Protein AF-A0A530YAK5-F1 (afdb_monomer_lite)

pLDDT: mean 86.73, std 7.12, range [43.91, 94.5]

Sequence (129 aa):
IAYMPIVVRVVRASVMSIREREYVEASRVMGNSEIITMARHVLPNCVAPIIVLATTMFGWIILSESALSFLGLGVPPPAPSWGNMLSTARPYIGQAPHLIILPGLCISITLLGINMLGDAVRDWLDPKM

Radius of gyration: 21.33 Å; chains: 1; bounding box: 44×28×63 Å

Foldseek 3Di:
DVCVVVLVVQLVVLLVVQCPDPVLVVCVVVPHDPVCSCVPRRVVLSVLSNLLVVLLVVLVVLVVQLCCCLVVNHDDPPDDDLSVQCNVCVVVCVPCVVSNVVSVVVSVVSNVVSNVVSVVSNVVSPPPD

Structure (mmCIF, N/CA/C/O backbone):
data_AF-A0A530YAK5-F1
#
_entry.id   AF-A0A530YAK5-F1
#
loop_
_atom_site.group_PDB
_atom_site.id
_atom_site.type_symbol
_atom_site.label_atom_id
_atom_site.label_alt_id
_atom_site.label_comp_id
_atom_site.label_asym_id
_atom_site.label_entity_id
_atom_site.label_seq_id
_atom_site.pdbx_PDB_ins_code
_atom_site.Cartn_x
_atom_site.Cartn_y
_atom_site.Cartn_z
_atom_site.occupancy
_atom_site.B_iso_or_equiv
_atom_site.auth_seq_id
_atom_site.auth_comp_id
_atom_site.auth_asym_id
_atom_site.auth_atom_id
_atom_site.pdbx_PDB_model_num
ATOM 1 N N . ILE A 1 1 ? 10.706 -5.280 6.149 1.00 68.94 1 ILE A N 1
ATOM 2 C CA . ILE A 1 1 ? 11.312 -4.794 7.419 1.00 68.94 1 ILE A CA 1
ATOM 3 C C . ILE A 1 1 ? 11.481 -3.274 7.416 1.00 68.94 1 ILE A C 1
ATOM 5 O O . ILE A 1 1 ? 10.967 -2.646 8.329 1.00 68.94 1 ILE A O 1
ATOM 9 N N . ALA A 1 2 ? 12.092 -2.671 6.384 1.00 79.06 2 ALA A N 1
ATOM 10 C CA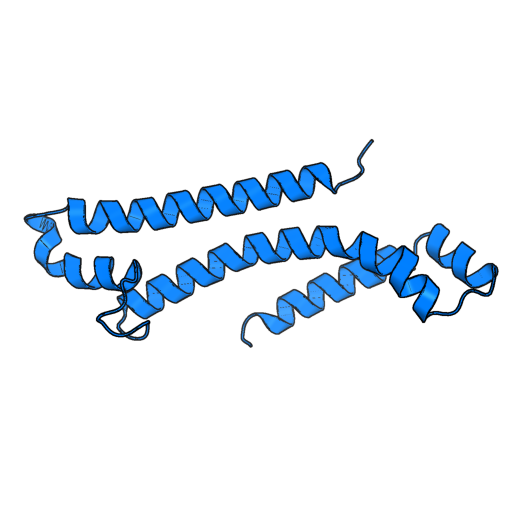 . ALA A 1 2 ? 12.316 -1.214 6.301 1.00 79.06 2 ALA A CA 1
ATOM 11 C C . ALA A 1 2 ? 11.058 -0.351 6.555 1.00 79.06 2 ALA A C 1
ATOM 13 O O . ALA A 1 2 ? 11.123 0.701 7.178 1.00 79.06 2 ALA A O 1
ATOM 14 N N . TYR A 1 3 ? 9.899 -0.847 6.130 1.00 80.31 3 TYR A N 1
ATOM 15 C CA . TYR A 1 3 ? 8.603 -0.176 6.218 1.00 80.31 3 TYR A CA 1
ATOM 16 C C . TYR A 1 3 ? 7.790 -0.486 7.490 1.00 80.31 3 TYR A C 1
ATOM 18 O O . TYR A 1 3 ? 6.738 0.103 7.718 1.00 80.31 3 TYR A O 1
ATOM 26 N N . MET A 1 4 ? 8.252 -1.396 8.347 1.00 86.44 4 MET A N 1
ATOM 27 C CA . MET A 1 4 ? 7.514 -1.790 9.553 1.00 86.44 4 MET A CA 1
ATOM 28 C C . MET A 1 4 ? 7.330 -0.642 10.570 1.00 86.44 4 MET A C 1
ATOM 30 O O . MET A 1 4 ? 6.221 -0.502 11.087 1.00 86.44 4 MET A O 1
ATOM 34 N N . PRO A 1 5 ? 8.336 0.218 10.848 1.00 88.88 5 PRO A N 1
ATOM 35 C CA . PRO A 1 5 ? 8.194 1.270 11.857 1.00 88.88 5 PRO A CA 1
ATOM 36 C C . PRO A 1 5 ? 7.103 2.291 11.525 1.00 88.88 5 PRO A C 1
ATOM 38 O O . PRO A 1 5 ? 6.361 2.712 12.413 1.00 88.88 5 PRO A O 1
ATOM 41 N N . ILE A 1 6 ? 6.979 2.673 10.248 1.00 86.31 6 ILE A N 1
ATOM 42 C CA . ILE A 1 6 ? 5.970 3.646 9.817 1.00 86.31 6 ILE A CA 1
ATOM 43 C C . ILE A 1 6 ? 4.562 3.055 9.921 1.00 86.31 6 ILE A C 1
ATOM 45 O O . ILE A 1 6 ? 3.679 3.706 10.474 1.00 86.31 6 ILE A O 1
ATOM 49 N N . VAL A 1 7 ? 4.379 1.793 9.516 1.00 87.75 7 VAL A N 1
ATOM 50 C CA . VAL A 1 7 ? 3.099 1.080 9.649 1.00 87.75 7 VAL A CA 1
ATOM 51 C C . VAL A 1 7 ? 2.678 0.983 11.108 1.00 87.75 7 VAL A C 1
ATOM 53 O O . VAL A 1 7 ? 1.572 1.390 11.455 1.00 87.75 7 VAL A O 1
ATOM 56 N N . VAL A 1 8 ? 3.568 0.517 11.986 1.00 90.81 8 VAL A N 1
ATOM 57 C CA . VAL A 1 8 ? 3.270 0.377 13.420 1.00 90.81 8 VAL A CA 1
ATOM 58 C C . VAL A 1 8 ? 2.919 1.727 14.041 1.00 90.81 8 VAL A C 1
ATOM 60 O O . VAL A 1 8 ? 1.962 1.814 14.811 1.00 90.81 8 VAL A O 1
ATOM 63 N N . ARG A 1 9 ? 3.650 2.795 13.696 1.00 90.69 9 ARG A N 1
ATOM 64 C CA . ARG A 1 9 ? 3.372 4.146 14.203 1.00 90.69 9 ARG A CA 1
ATOM 65 C C . ARG A 1 9 ? 1.981 4.629 13.795 1.00 90.69 9 ARG A C 1
ATOM 67 O O . ARG A 1 9 ? 1.264 5.147 14.649 1.00 90.69 9 ARG A O 1
ATOM 74 N N . VA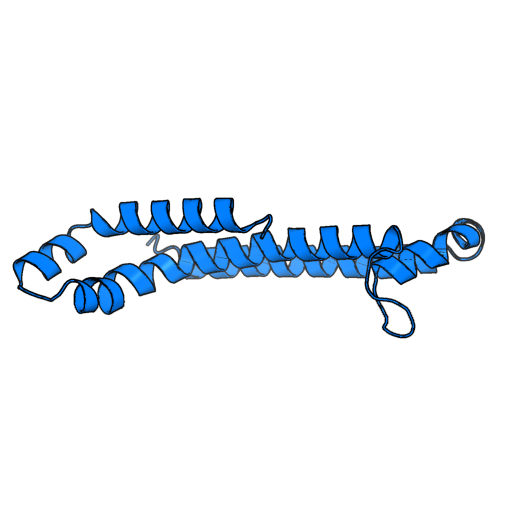L A 1 10 ? 1.609 4.458 12.527 1.00 88.38 10 VAL A N 1
ATOM 75 C CA . VAL A 1 10 ? 0.304 4.887 12.001 1.00 88.38 10 VAL A CA 1
ATOM 76 C C . VAL A 1 10 ? -0.823 4.080 12.637 1.00 88.38 10 VAL A C 1
ATOM 78 O O . VAL A 1 10 ? -1.739 4.668 13.204 1.00 88.38 10 VAL A O 1
ATOM 81 N N . VAL A 1 11 ? -0.710 2.749 12.654 1.00 90.44 11 VAL A N 1
ATOM 82 C CA . VAL A 1 11 ? -1.704 1.863 13.282 1.00 90.44 11 VAL A CA 1
ATOM 83 C C . VAL A 1 11 ? -1.897 2.216 14.755 1.00 90.44 11 VAL A C 1
ATOM 85 O O . VAL A 1 11 ? -3.027 2.34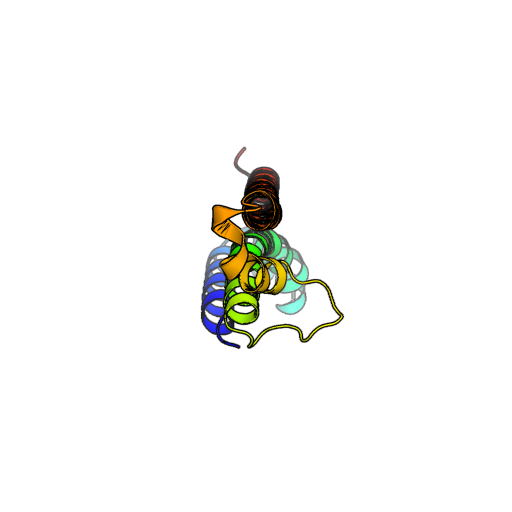7 15.221 1.00 90.44 11 VAL A O 1
ATOM 88 N N . ARG A 1 12 ? -0.803 2.429 15.495 1.00 91.94 12 ARG A N 1
ATOM 89 C CA . ARG A 1 12 ? -0.864 2.808 16.911 1.00 91.94 12 ARG A CA 1
ATOM 90 C C . ARG A 1 12 ? -1.559 4.152 17.115 1.00 91.94 12 ARG A C 1
ATOM 92 O O . ARG A 1 12 ? -2.335 4.278 18.058 1.00 91.94 12 ARG A O 1
ATOM 99 N N . ALA A 1 13 ? -1.294 5.138 16.260 1.00 90.19 13 ALA A N 1
ATOM 100 C CA . ALA A 1 13 ? -1.958 6.437 16.325 1.00 90.19 13 ALA A CA 1
ATOM 101 C C . ALA A 1 13 ? -3.470 6.315 16.063 1.00 90.19 13 ALA A C 1
ATOM 103 O O . ALA A 1 13 ? -4.260 6.864 16.831 1.00 90.19 13 ALA A O 1
ATOM 104 N N . SER A 1 14 ? -3.877 5.538 15.053 1.00 89.75 14 SER A N 1
ATOM 105 C CA . SER A 1 14 ? -5.293 5.270 14.760 1.00 89.75 14 SER A CA 1
ATOM 106 C C . SER A 1 14 ? -5.997 4.576 15.926 1.00 89.75 14 SER A C 1
ATOM 108 O O . SER A 1 14 ? -7.061 5.017 16.354 1.00 89.75 14 SER A O 1
ATOM 110 N N . VAL A 1 15 ? -5.372 3.543 16.501 1.00 90.81 15 VAL A N 1
ATOM 111 C CA . VAL A 1 15 ? -5.910 2.833 17.672 1.00 90.81 15 VAL A CA 1
ATOM 112 C C . VAL A 1 15 ? -6.058 3.775 18.865 1.00 90.81 15 VAL A C 1
ATOM 114 O O . VAL A 1 15 ? -7.093 3.746 19.524 1.00 90.81 15 VAL A O 1
ATOM 117 N N . MET A 1 16 ? -5.057 4.618 19.139 1.00 90.56 16 MET A N 1
ATOM 118 C CA . MET A 1 16 ? -5.114 5.580 20.243 1.00 90.56 16 MET A CA 1
ATOM 119 C C . MET A 1 16 ? -6.284 6.555 20.077 1.00 90.56 16 MET A C 1
ATOM 121 O O . MET A 1 16 ? -7.057 6.735 21.011 1.00 90.56 16 MET A O 1
ATOM 125 N N . SER A 1 17 ? -6.459 7.099 18.869 1.00 89.69 17 SER A N 1
ATOM 126 C CA . SER A 1 17 ? -7.546 8.031 18.552 1.00 89.69 17 SER A CA 1
ATOM 127 C C . SER A 1 17 ? -8.934 7.396 18.679 1.00 89.69 17 SER A C 1
ATOM 129 O O . SER A 1 17 ? -9.863 8.041 19.157 1.00 89.69 17 SER A O 1
ATOM 131 N N . ILE A 1 18 ? -9.099 6.135 18.271 1.00 89.38 18 ILE A N 1
ATOM 132 C CA . ILE A 1 18 ? -10.391 5.438 18.369 1.00 89.38 18 ILE A CA 1
ATOM 133 C C . ILE A 1 18 ? -10.698 5.039 19.814 1.00 89.38 18 ILE A C 1
ATOM 135 O O . ILE A 1 18 ? -11.852 5.088 20.232 1.00 89.38 18 ILE A O 1
ATOM 139 N N . ARG A 1 19 ? -9.675 4.670 20.591 1.00 87.38 19 ARG A N 1
ATOM 140 C CA . ARG A 1 19 ? -9.826 4.238 21.987 1.00 87.38 19 ARG A CA 1
ATOM 141 C C . ARG A 1 19 ? -10.434 5.316 22.891 1.00 87.38 19 ARG A C 1
ATOM 143 O O . ARG A 1 19 ? -11.052 4.958 23.885 1.00 87.38 19 ARG A O 1
ATOM 150 N N . GLU A 1 20 ? -10.249 6.588 22.551 1.00 88.44 20 GLU A N 1
ATOM 151 C CA . GLU A 1 20 ? -10.756 7.752 23.295 1.00 88.44 20 GLU A CA 1
ATOM 152 C C . GLU A 1 20 ? -12.172 8.180 22.862 1.00 88.44 20 GLU A C 1
ATOM 154 O O . GLU A 1 20 ? -12.666 9.213 23.301 1.00 88.44 20 GLU A O 1
ATOM 159 N N . ARG A 1 21 ? -12.849 7.419 21.987 1.00 90.00 21 ARG A N 1
ATOM 160 C CA . ARG A 1 21 ? -14.217 7.740 21.555 1.00 90.00 21 ARG A CA 1
ATOM 161 C C . ARG A 1 21 ? -15.273 7.233 22.538 1.00 90.00 21 ARG A C 1
ATOM 163 O O . ARG A 1 21 ? -15.180 6.118 23.049 1.00 90.00 21 ARG A O 1
ATOM 170 N N . GLU A 1 22 ? -16.351 8.004 22.677 1.00 90.00 22 GLU A N 1
ATOM 171 C CA . GLU A 1 22 ? -17.462 7.752 23.611 1.00 90.00 22 GLU A CA 1
ATOM 172 C C . GLU A 1 22 ? -18.083 6.351 23.475 1.00 90.00 22 GLU A C 1
ATOM 174 O O . GLU A 1 22 ? -18.387 5.706 24.475 1.00 90.00 22 GLU A O 1
ATOM 179 N N . TYR A 1 23 ? -18.221 5.814 22.255 1.00 87.81 23 TYR A N 1
ATOM 180 C CA . TYR A 1 23 ? -18.773 4.466 22.054 1.00 87.81 23 TYR A CA 1
ATOM 181 C C . TYR A 1 23 ? -17.850 3.347 22.571 1.00 87.81 23 TYR A C 1
ATOM 183 O O . TYR A 1 23 ? -18.324 2.273 22.950 1.00 87.81 23 TYR A O 1
ATOM 191 N N . VAL A 1 24 ? -16.533 3.576 22.600 1.00 91.44 24 VAL A N 1
ATOM 192 C CA . VAL A 1 24 ? -15.563 2.632 23.175 1.00 91.44 24 VAL A CA 1
ATOM 193 C C . VAL A 1 24 ? -15.642 2.679 24.697 1.00 91.44 24 VAL A C 1
ATOM 195 O O . VAL A 1 24 ? -15.634 1.628 25.342 1.00 91.44 24 VAL A O 1
ATOM 198 N N . GLU A 1 25 ? -15.769 3.876 25.272 1.00 89.69 25 GLU A N 1
ATOM 199 C CA . GLU A 1 25 ? -15.980 4.053 26.711 1.00 89.69 25 GLU A CA 1
ATOM 200 C C . GLU A 1 25 ? -17.302 3.432 27.168 1.00 89.69 25 GLU A C 1
ATOM 202 O O . GLU A 1 25 ? -17.308 2.646 28.114 1.00 89.69 25 GLU A O 1
ATOM 207 N N . ALA A 1 26 ? -18.399 3.667 26.444 1.00 89.56 26 ALA A N 1
ATOM 208 C CA . ALA A 1 26 ? -19.697 3.058 26.725 1.00 89.56 26 ALA A CA 1
ATOM 209 C C . ALA A 1 26 ? -19.629 1.521 26.705 1.00 89.56 26 ALA A C 1
ATOM 211 O O . ALA A 1 26 ? -20.119 0.871 27.628 1.00 89.56 26 ALA A O 1
ATOM 212 N N . SER A 1 27 ? -18.947 0.926 25.715 1.00 90.06 27 SER A N 1
ATOM 213 C CA . SER A 1 27 ? -18.727 -0.529 25.660 1.00 90.06 27 SER A CA 1
ATOM 214 C C . SER A 1 27 ? -17.996 -1.053 26.902 1.00 90.06 27 SER A C 1
ATOM 216 O O . SER A 1 27 ? -18.332 -2.128 27.404 1.00 90.06 27 SER A O 1
ATOM 218 N N . ARG A 1 28 ? -17.016 -0.302 27.420 1.00 88.50 28 ARG A N 1
ATOM 219 C CA . ARG A 1 28 ? -16.287 -0.661 28.648 1.00 88.50 28 ARG A CA 1
ATOM 220 C C . ARG A 1 28 ? -17.164 -0.536 29.892 1.00 88.50 28 ARG A C 1
ATOM 222 O O . ARG A 1 28 ? -17.145 -1.440 30.721 1.00 88.50 28 ARG A O 1
ATOM 229 N N . VAL A 1 29 ? -17.959 0.530 30.004 1.00 92.25 29 VAL A N 1
ATOM 230 C CA . VAL A 1 29 ? -18.897 0.740 31.126 1.00 92.25 29 VAL A CA 1
ATOM 231 C C . VAL A 1 29 ? -19.978 -0.345 31.162 1.00 92.25 29 VAL A C 1
ATOM 233 O O . VAL A 1 29 ? -20.370 -0.787 32.237 1.00 92.25 29 VAL A O 1
ATOM 236 N N . MET A 1 30 ? -20.405 -0.843 29.999 1.00 91.44 30 MET A N 1
ATOM 237 C CA . MET A 1 30 ? -21.331 -1.976 29.883 1.00 91.44 30 MET A CA 1
ATOM 238 C C . MET A 1 30 ? -20.727 -3.330 30.306 1.00 91.44 30 MET A C 1
ATOM 240 O O . MET A 1 30 ? -21.441 -4.330 30.320 1.00 91.44 30 MET A O 1
ATOM 244 N N . GLY A 1 31 ? -19.434 -3.390 30.643 1.00 91.88 31 GLY A N 1
ATOM 245 C CA . GLY A 1 31 ? -18.766 -4.610 31.107 1.00 91.88 31 GLY A CA 1
ATOM 246 C C . GLY A 1 31 ? -18.277 -5.541 29.993 1.00 91.88 31 GLY A C 1
ATOM 247 O O . GLY A 1 31 ? -17.936 -6.692 30.271 1.00 91.88 31 GLY A O 1
ATOM 248 N N . ASN A 1 32 ? -18.215 -5.084 28.735 1.00 92.44 32 ASN A N 1
ATOM 249 C CA . ASN A 1 32 ? -17.634 -5.892 27.661 1.00 92.44 32 ASN A CA 1
ATOM 250 C C . ASN A 1 32 ? -16.131 -6.098 27.887 1.00 92.44 32 ASN A C 1
ATOM 252 O O . ASN A 1 32 ? -15.409 -5.178 28.275 1.00 92.44 32 ASN A O 1
ATOM 256 N N . SER A 1 33 ? -15.632 -7.291 27.554 1.00 92.19 33 SER A N 1
ATOM 257 C CA . SER A 1 33 ? -14.194 -7.566 27.604 1.00 92.19 33 SER A CA 1
ATOM 258 C C . SER A 1 33 ? -13.416 -6.692 26.612 1.00 92.19 33 SER A C 1
ATOM 260 O O . SER A 1 33 ? -13.946 -6.239 25.588 1.00 92.19 33 SER A O 1
ATOM 262 N N . GLU A 1 34 ? -12.125 -6.474 26.885 1.00 89.06 34 GLU A N 1
ATOM 263 C CA . GLU A 1 34 ? -11.260 -5.704 25.982 1.00 89.06 34 GLU A CA 1
ATOM 264 C C . GLU A 1 34 ? -11.192 -6.324 24.584 1.00 89.06 34 GLU A C 1
ATOM 266 O O . GLU A 1 34 ? -11.195 -5.595 23.597 1.00 89.06 34 GLU A O 1
ATOM 271 N N . ILE A 1 35 ? -11.221 -7.657 24.484 1.00 92.75 35 ILE A N 1
ATOM 272 C CA . ILE A 1 35 ? -11.196 -8.378 23.204 1.00 92.75 35 ILE A CA 1
ATOM 273 C C . ILE A 1 35 ? -12.453 -8.070 22.386 1.00 92.75 35 ILE A C 1
ATOM 275 O O . ILE A 1 35 ? -12.350 -7.763 21.199 1.00 92.75 35 ILE A O 1
ATOM 279 N N . ILE A 1 36 ? -13.635 -8.100 23.012 1.00 92.31 36 ILE A N 1
ATOM 280 C CA . ILE A 1 36 ? -14.902 -7.776 22.339 1.00 92.31 36 ILE A CA 1
ATOM 281 C C . ILE A 1 36 ? -14.898 -6.311 21.902 1.00 92.31 36 ILE A C 1
ATOM 283 O O . ILE A 1 36 ? -15.244 -5.999 20.762 1.00 92.31 36 ILE A O 1
ATOM 287 N N . THR A 1 37 ? -14.458 -5.411 22.784 1.00 91.38 37 THR A N 1
ATOM 288 C CA . THR A 1 37 ? -14.363 -3.979 22.484 1.00 91.38 37 THR A CA 1
ATOM 289 C C . THR A 1 37 ? -13.398 -3.723 21.322 1.00 91.38 37 THR A C 1
ATOM 291 O O . THR A 1 37 ? -13.737 -2.990 20.392 1.00 91.38 37 THR A O 1
ATOM 294 N N . MET A 1 38 ? -12.233 -4.376 21.313 1.00 90.38 38 MET A N 1
ATOM 295 C CA . MET A 1 38 ? -11.268 -4.274 20.220 1.00 90.38 38 MET A CA 1
ATOM 296 C C . MET A 1 38 ? -11.823 -4.831 18.912 1.00 90.38 38 MET A C 1
ATOM 298 O O . MET A 1 38 ? -11.811 -4.117 17.917 1.00 90.38 38 MET A O 1
ATOM 302 N N . ALA A 1 39 ? -12.323 -6.066 18.893 1.00 91.38 39 ALA A N 1
ATOM 303 C CA . ALA A 1 39 ? -12.761 -6.721 17.661 1.00 91.38 39 ALA A CA 1
ATOM 304 C C . ALA A 1 39 ? -14.000 -6.060 17.039 1.00 91.38 39 ALA A C 1
ATOM 306 O O . ALA A 1 39 ? -14.111 -6.002 15.817 1.00 91.38 39 ALA A O 1
ATOM 307 N N . ARG A 1 40 ? -14.924 -5.551 17.865 1.00 88.31 40 ARG A N 1
ATOM 308 C CA . ARG A 1 40 ? -16.200 -4.994 17.397 1.00 88.31 40 ARG A CA 1
ATOM 309 C C . ARG A 1 40 ? -16.161 -3.492 17.142 1.00 88.31 40 ARG A C 1
ATOM 311 O O . ARG A 1 40 ? -16.829 -3.031 16.225 1.00 88.31 40 ARG A O 1
ATOM 318 N N . HIS A 1 41 ? -15.403 -2.735 17.936 1.00 88.44 41 HIS A N 1
ATOM 319 C CA . HIS A 1 41 ? -15.424 -1.271 17.877 1.00 88.44 41 HIS A CA 1
ATOM 320 C C . HIS A 1 41 ? -14.105 -0.678 17.383 1.00 88.44 41 HIS A C 1
ATOM 322 O O . HIS A 1 41 ? -14.129 0.246 16.580 1.00 88.44 41 HIS A O 1
ATOM 328 N N . VAL A 1 42 ? -12.948 -1.194 17.804 1.00 89.00 42 VAL A N 1
ATOM 329 C CA . VAL A 1 42 ? -11.657 -0.578 17.439 1.00 89.00 42 VAL A CA 1
ATOM 330 C C . VAL A 1 42 ? -11.160 -1.062 16.078 1.00 89.00 42 VAL A C 1
ATOM 332 O O . VAL A 1 42 ? -10.855 -0.253 15.207 1.00 89.00 42 VAL A O 1
ATOM 335 N N . LEU A 1 43 ? -11.095 -2.380 15.876 1.00 87.81 43 LEU A N 1
ATOM 336 C CA . LEU A 1 43 ? -10.511 -3.003 14.691 1.00 87.81 43 LEU A CA 1
ATOM 337 C C . LEU A 1 43 ? -11.212 -2.557 13.398 1.00 87.81 43 LEU A C 1
ATOM 339 O O . LEU A 1 43 ? -10.499 -2.084 12.515 1.00 87.81 43 LEU A O 1
ATOM 343 N N . PRO A 1 44 ? -12.557 -2.601 13.273 1.00 85.50 44 PRO A N 1
ATOM 344 C CA . PRO A 1 44 ? -13.227 -2.204 12.034 1.00 85.50 44 PRO A CA 1
ATOM 345 C C . PRO A 1 44 ? -13.001 -0.725 11.691 1.00 85.50 44 PRO A C 1
ATOM 347 O O . PRO A 1 44 ? -12.835 -0.384 10.526 1.00 85.50 44 PRO A O 1
ATOM 350 N N . ASN A 1 45 ? -12.902 0.143 12.703 1.00 86.25 45 ASN A N 1
ATOM 351 C CA . ASN A 1 45 ? -12.627 1.569 12.515 1.00 86.25 45 ASN A CA 1
ATOM 352 C C . ASN A 1 45 ? -11.155 1.851 12.149 1.00 86.25 45 ASN A C 1
ATOM 354 O O . ASN A 1 45 ? -10.861 2.847 11.493 1.00 86.25 45 ASN A O 1
ATOM 358 N N . CYS A 1 46 ? -10.220 0.970 12.522 1.00 86.94 46 CYS A N 1
ATOM 359 C CA . CYS A 1 46 ? -8.817 1.054 12.105 1.00 86.94 46 CYS A CA 1
ATOM 360 C C . CYS A 1 46 ? -8.565 0.506 10.692 1.00 86.94 46 CYS A C 1
ATOM 362 O O . CYS A 1 46 ? -7.546 0.847 10.095 1.00 86.94 46 CYS A O 1
ATOM 364 N N . VAL A 1 47 ? -9.444 -0.342 10.147 1.00 85.88 47 VAL A N 1
ATOM 365 C CA . VAL A 1 47 ? -9.248 -0.949 8.816 1.00 85.88 47 VAL A CA 1
ATOM 366 C C . VAL A 1 47 ? -9.139 0.122 7.730 1.00 85.88 47 VAL A C 1
ATOM 368 O O . VAL A 1 47 ? -8.274 0.021 6.865 1.00 85.88 47 VAL A O 1
ATOM 371 N N . ALA A 1 48 ? -9.938 1.183 7.819 1.00 83.75 48 ALA A N 1
ATOM 372 C CA . ALA A 1 48 ? -9.924 2.275 6.853 1.00 83.75 48 ALA A CA 1
ATOM 373 C C . ALA A 1 48 ? -8.560 2.966 6.697 1.00 83.75 48 ALA A C 1
ATOM 375 O O . ALA A 1 48 ? -7.984 2.894 5.607 1.00 83.75 48 ALA A O 1
ATOM 376 N N . PRO A 1 49 ? -7.968 3.565 7.750 1.00 84.19 49 PRO A N 1
ATOM 377 C CA . PRO A 1 49 ? -6.647 4.175 7.630 1.00 84.19 49 PRO A CA 1
ATOM 378 C C . PRO A 1 49 ? -5.554 3.156 7.272 1.00 84.19 49 PRO A C 1
ATOM 380 O O . PRO A 1 49 ? -4.573 3.521 6.625 1.00 84.19 49 PRO A O 1
ATOM 383 N N . ILE A 1 50 ? -5.716 1.880 7.641 1.00 87.75 50 ILE A N 1
ATOM 384 C CA . ILE A 1 50 ? -4.772 0.815 7.275 1.00 87.75 50 ILE A CA 1
ATOM 385 C C . ILE A 1 50 ? -4.802 0.530 5.773 1.00 87.75 50 ILE A C 1
ATOM 387 O O . ILE A 1 50 ? -3.735 0.395 5.175 1.00 87.75 50 ILE A O 1
ATOM 391 N N . ILE A 1 51 ? -5.981 0.450 5.151 1.00 85.88 51 ILE A N 1
ATOM 392 C CA . ILE A 1 51 ? -6.087 0.195 3.709 1.00 85.88 51 ILE A CA 1
ATOM 393 C C . ILE A 1 51 ? -5.477 1.355 2.917 1.00 85.88 51 ILE A C 1
ATOM 395 O O . ILE A 1 51 ? -4.681 1.117 2.012 1.00 85.88 51 ILE A O 1
ATOM 399 N N . VAL A 1 52 ? -5.772 2.597 3.301 1.00 86.50 52 VAL A N 1
ATOM 400 C CA . VAL A 1 52 ? -5.212 3.797 2.651 1.00 86.50 52 VAL A CA 1
ATOM 401 C C . VAL A 1 52 ? -3.689 3.855 2.794 1.00 86.50 52 VAL A C 1
ATOM 403 O O . VAL A 1 52 ? -2.962 4.197 1.858 1.00 86.50 52 VAL A O 1
ATOM 406 N N . LEU A 1 53 ? -3.169 3.483 3.966 1.00 88.19 53 LEU A N 1
ATOM 407 C CA . LEU A 1 53 ? -1.731 3.345 4.145 1.00 88.19 53 LEU A CA 1
ATOM 408 C C . LEU A 1 53 ? -1.172 2.255 3.221 1.00 88.19 53 LEU A C 1
ATOM 410 O O . LEU A 1 53 ? -0.174 2.487 2.543 1.00 88.19 53 LEU A O 1
ATOM 414 N N . ALA A 1 54 ? -1.807 1.084 3.168 1.00 88.19 54 ALA A N 1
ATOM 415 C CA . ALA A 1 54 ? -1.349 -0.040 2.359 1.00 88.19 54 ALA A CA 1
ATOM 416 C C . ALA A 1 54 ? -1.267 0.308 0.864 1.00 88.19 54 ALA A C 1
ATOM 418 O O . ALA A 1 54 ? -0.263 -0.018 0.228 1.00 88.19 54 ALA A O 1
ATOM 419 N N . THR A 1 55 ? -2.257 1.015 0.314 1.00 87.75 55 THR A N 1
ATOM 420 C CA . THR A 1 55 ? -2.248 1.450 -1.095 1.00 87.75 55 THR A CA 1
ATOM 421 C C . THR A 1 55 ? -1.117 2.434 -1.374 1.00 87.75 55 THR A C 1
ATOM 423 O O . THR A 1 55 ? -0.369 2.264 -2.338 1.00 87.75 55 THR A O 1
ATOM 426 N N . THR A 1 56 ? -0.904 3.399 -0.479 1.00 85.69 56 THR A N 1
ATOM 427 C CA . THR A 1 56 ? 0.208 4.357 -0.579 1.00 85.69 56 THR A CA 1
ATOM 4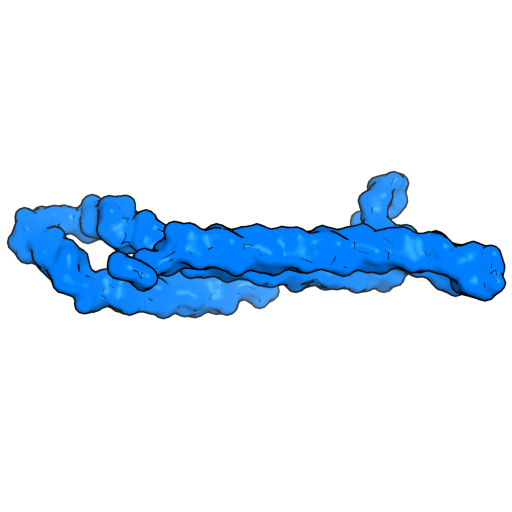28 C C . THR A 1 56 ? 1.562 3.640 -0.553 1.00 85.69 56 THR A C 1
ATOM 430 O O . THR A 1 56 ? 2.469 3.939 -1.334 1.00 85.69 56 THR A O 1
ATOM 433 N N . MET A 1 57 ? 1.717 2.659 0.338 1.00 88.44 57 MET A N 1
ATOM 434 C CA . MET A 1 57 ? 2.958 1.895 0.470 1.00 88.44 57 MET A CA 1
ATOM 435 C C . MET A 1 57 ? 3.222 0.980 -0.718 1.00 88.44 57 MET A C 1
ATOM 437 O O . MET A 1 57 ? 4.380 0.766 -1.074 1.00 88.44 57 MET A O 1
ATOM 441 N N . PHE A 1 58 ? 2.174 0.475 -1.359 1.00 88.12 58 PHE A N 1
ATOM 442 C CA . PHE A 1 58 ? 2.313 -0.344 -2.553 1.00 88.12 58 PHE A CA 1
ATOM 443 C C . PHE A 1 58 ? 3.035 0.406 -3.680 1.00 88.12 58 PHE A C 1
ATOM 445 O O . PHE A 1 58 ? 3.892 -0.169 -4.352 1.00 88.12 58 PHE A O 1
ATOM 452 N N . GLY A 1 59 ? 2.788 1.712 -3.827 1.00 86.81 59 GLY A N 1
ATOM 453 C CA . GLY A 1 59 ? 3.516 2.534 -4.794 1.00 86.81 59 GLY A CA 1
ATOM 454 C C . GLY A 1 59 ? 5.022 2.603 -4.515 1.00 86.81 59 GLY A C 1
ATOM 455 O O . GLY A 1 59 ? 5.837 2.419 -5.420 1.00 86.81 59 GLY A O 1
ATOM 456 N N . TRP A 1 60 ? 5.410 2.774 -3.248 1.00 87.62 60 TRP A N 1
ATOM 457 C CA . TRP A 1 60 ? 6.819 2.729 -2.834 1.00 87.62 60 TRP A CA 1
ATOM 458 C C . TRP A 1 60 ? 7.466 1.364 -3.084 1.00 87.62 60 TRP A C 1
ATOM 460 O O . TRP A 1 60 ? 8.635 1.291 -3.467 1.00 87.62 60 TRP A O 1
ATOM 470 N N . ILE A 1 61 ? 6.712 0.280 -2.898 1.00 88.88 61 ILE A N 1
ATOM 471 C CA . ILE A 1 61 ? 7.185 -1.083 -3.158 1.00 88.88 61 ILE A CA 1
ATOM 472 C C . ILE A 1 61 ? 7.459 -1.283 -4.651 1.00 88.88 61 ILE A C 1
ATOM 474 O O . ILE A 1 61 ? 8.547 -1.737 -4.989 1.00 88.88 61 ILE A O 1
ATOM 478 N N . ILE A 1 62 ? 6.544 -0.888 -5.545 1.00 89.38 62 ILE A N 1
ATOM 479 C CA . ILE A 1 62 ? 6.773 -0.998 -6.998 1.00 89.38 62 ILE A CA 1
ATOM 480 C C . ILE A 1 62 ? 7.996 -0.186 -7.420 1.00 89.38 62 ILE A C 1
ATOM 482 O O . ILE A 1 62 ? 8.846 -0.688 -8.149 1.00 89.38 62 ILE A O 1
ATOM 486 N N . LEU A 1 63 ? 8.099 1.064 -6.962 1.00 89.06 63 LEU A N 1
ATOM 487 C CA . LEU A 1 63 ? 9.214 1.935 -7.333 1.00 89.06 63 LEU A CA 1
ATOM 488 C C . LEU A 1 63 ? 10.554 1.373 -6.859 1.00 89.06 63 LEU A C 1
ATOM 490 O O . LEU A 1 63 ? 11.519 1.362 -7.621 1.00 89.06 63 LEU A O 1
ATOM 494 N N . SER A 1 64 ? 10.614 0.892 -5.615 1.00 90.38 64 SER A N 1
ATOM 495 C CA . SER A 1 64 ? 11.837 0.305 -5.062 1.00 90.38 64 SER A CA 1
ATOM 496 C C . SER A 1 64 ? 12.206 -1.014 -5.742 1.00 90.38 64 SER A C 1
ATOM 498 O O . SER A 1 64 ? 13.373 -1.201 -6.078 1.00 90.38 64 SER A O 1
ATOM 500 N N . GLU A 1 65 ? 11.236 -1.888 -6.021 1.00 90.00 65 GLU A N 1
ATOM 501 C CA . GLU A 1 65 ? 11.452 -3.117 -6.792 1.00 90.00 65 GLU A CA 1
ATOM 502 C C . GLU A 1 65 ? 11.966 -2.797 -8.198 1.00 90.00 65 GLU A C 1
ATOM 504 O O . GLU A 1 65 ? 12.998 -3.326 -8.605 1.00 90.00 65 GLU A O 1
ATOM 509 N N . SER A 1 66 ? 11.319 -1.870 -8.908 1.00 90.38 66 SER A N 1
ATOM 510 C CA . SER A 1 66 ? 11.710 -1.490 -10.266 1.00 90.38 66 SER A CA 1
ATOM 511 C C . SER A 1 66 ? 13.090 -0.836 -10.297 1.00 90.38 66 SER A C 1
ATOM 513 O O . SER A 1 66 ? 13.870 -1.112 -11.207 1.00 90.38 66 SER A O 1
ATOM 515 N N . ALA A 1 67 ? 13.437 -0.027 -9.291 1.00 89.12 67 ALA A N 1
ATOM 516 C CA . ALA A 1 67 ? 14.774 0.543 -9.146 1.00 89.12 67 ALA A CA 1
ATOM 517 C C . ALA A 1 67 ? 15.838 -0.534 -8.875 1.00 89.12 67 ALA A C 1
ATOM 519 O O . ALA A 1 67 ? 16.901 -0.514 -9.493 1.00 89.12 67 ALA A O 1
ATOM 520 N N . LEU A 1 68 ? 15.556 -1.504 -8.000 1.00 90.25 68 LEU A N 1
ATOM 521 C CA . LEU A 1 68 ? 16.455 -2.631 -7.726 1.00 90.25 68 LEU A CA 1
ATOM 522 C C . LEU A 1 68 ? 16.638 -3.519 -8.963 1.00 90.25 68 LEU A C 1
ATOM 524 O O . LEU A 1 68 ? 17.772 -3.828 -9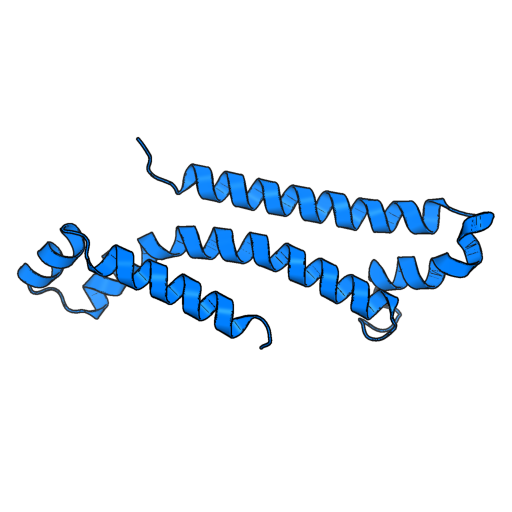.325 1.00 90.25 68 LEU A O 1
ATOM 528 N N . SER A 1 69 ? 15.548 -3.867 -9.650 1.00 89.00 69 SER A N 1
ATOM 529 C CA . SER A 1 69 ? 15.563 -4.577 -10.936 1.00 89.00 69 SER A CA 1
ATOM 530 C C . SER A 1 69 ? 16.364 -3.800 -11.989 1.00 89.00 69 SER A C 1
ATOM 532 O O . SER A 1 69 ? 17.217 -4.365 -12.668 1.00 89.00 69 SER A O 1
ATOM 534 N N . PHE A 1 70 ? 16.207 -2.477 -12.065 1.00 86.75 70 PHE A N 1
ATOM 535 C CA . PHE A 1 70 ? 16.994 -1.638 -12.972 1.00 86.75 70 PHE A CA 1
ATOM 536 C C . PHE A 1 70 ? 18.506 -1.654 -12.668 1.00 86.75 70 PHE A C 1
ATOM 538 O O . PHE A 1 70 ? 19.336 -1.578 -13.582 1.00 86.75 70 PHE A O 1
ATOM 545 N N . LEU A 1 71 ? 18.872 -1.781 -11.391 1.00 88.44 71 LEU A N 1
ATOM 546 C CA . LEU A 1 71 ? 20.255 -1.936 -10.929 1.00 88.44 71 LEU A CA 1
ATOM 547 C C . LEU A 1 71 ? 20.784 -3.379 -11.044 1.00 88.44 71 LEU A C 1
ATOM 549 O O . LEU A 1 71 ? 21.956 -3.609 -10.761 1.00 88.44 71 LEU A O 1
ATOM 553 N N . GLY A 1 72 ? 19.958 -4.341 -11.468 1.00 83.19 72 GLY A N 1
ATOM 554 C CA . GLY A 1 72 ? 20.330 -5.757 -11.583 1.00 83.19 72 GLY A CA 1
ATOM 555 C C . GLY A 1 72 ? 20.263 -6.545 -10.270 1.00 83.19 72 GLY A C 1
ATOM 556 O O . GLY A 1 72 ? 20.732 -7.677 -10.216 1.00 83.19 72 GLY A O 1
ATOM 557 N N . LEU A 1 73 ? 19.680 -5.963 -9.218 1.00 84.38 73 LEU A N 1
ATOM 558 C CA . LEU A 1 73 ? 19.470 -6.587 -7.903 1.00 84.38 73 LEU A CA 1
ATOM 559 C C . LEU A 1 73 ? 18.041 -7.124 -7.716 1.00 84.38 73 LEU A C 1
ATOM 561 O O . LEU A 1 73 ? 17.680 -7.555 -6.622 1.00 84.38 73 LEU A O 1
ATOM 565 N N . GLY A 1 74 ? 17.210 -7.028 -8.752 1.00 79.44 74 GLY A N 1
ATOM 566 C CA . GLY A 1 74 ? 15.830 -7.496 -8.732 1.00 79.44 74 GLY A CA 1
ATOM 567 C C . GLY A 1 74 ? 15.671 -8.928 -9.231 1.00 79.44 74 GLY A C 1
ATOM 568 O O . GLY A 1 74 ? 16.590 -9.743 -9.157 1.00 79.44 74 GLY A O 1
ATOM 569 N N . VAL A 1 75 ? 14.476 -9.248 -9.724 1.00 78.06 75 VAL A N 1
ATOM 570 C CA . VAL A 1 75 ? 14.137 -10.611 -10.157 1.00 78.06 75 VAL A CA 1
ATOM 571 C C . VAL A 1 75 ? 15.045 -11.023 -11.325 1.00 78.06 75 VAL A C 1
ATOM 573 O O . VAL A 1 75 ? 15.077 -10.309 -12.326 1.00 78.06 75 VAL A O 1
ATOM 576 N N . PRO A 1 76 ? 15.787 -12.142 -11.250 1.00 74.69 76 PRO A N 1
ATOM 577 C CA . PRO A 1 76 ? 16.648 -12.555 -12.351 1.00 74.69 76 PRO A CA 1
ATOM 578 C C . PRO A 1 76 ? 15.814 -12.990 -13.574 1.00 74.69 76 PRO A C 1
ATOM 580 O O . PRO A 1 76 ? 14.721 -13.547 -13.412 1.00 74.69 76 PRO A O 1
ATOM 583 N N . PRO A 1 77 ? 16.319 -12.793 -14.808 1.00 73.12 77 PRO A N 1
ATOM 584 C CA . PRO A 1 77 ? 15.739 -13.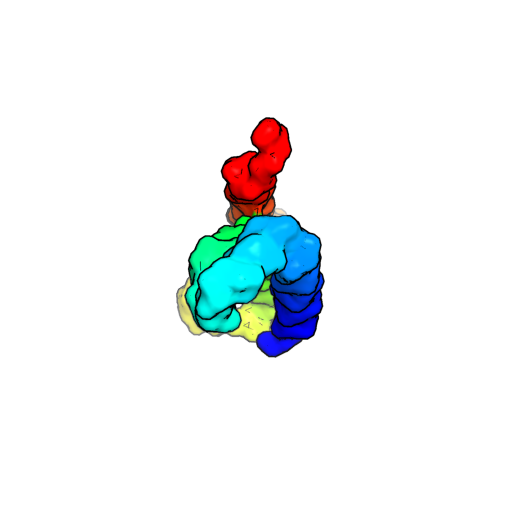412 -16.003 1.00 73.12 77 PRO A CA 1
ATOM 585 C C . PRO A 1 77 ? 15.593 -14.934 -15.799 1.00 73.12 77 PRO A C 1
ATOM 587 O O . PRO A 1 77 ? 16.462 -15.528 -15.156 1.00 73.12 77 PRO A O 1
ATOM 590 N N . PRO A 1 78 ? 14.539 -15.601 -16.316 1.00 75.50 78 PRO A N 1
ATOM 591 C CA . PRO A 1 78 ? 13.650 -15.210 -17.418 1.00 75.50 78 PRO A CA 1
ATOM 592 C C . PRO A 1 78 ? 12.351 -14.496 -17.006 1.00 75.50 78 PRO A C 1
ATOM 594 O O . PRO A 1 78 ? 11.529 -14.192 -17.871 1.00 75.50 78 PRO A O 1
ATOM 597 N N . ALA A 1 79 ? 12.124 -14.253 -15.713 1.00 79.88 79 ALA A N 1
ATOM 598 C CA . ALA A 1 79 ? 10.887 -13.622 -15.266 1.00 79.88 79 ALA A CA 1
ATOM 599 C C . ALA A 1 79 ? 10.830 -12.147 -15.723 1.00 79.88 79 ALA A C 1
ATOM 601 O O . ALA A 1 79 ? 11.784 -11.396 -15.492 1.00 79.88 79 ALA A O 1
ATOM 602 N N . PRO A 1 80 ? 9.737 -11.707 -16.373 1.00 77.88 80 PRO A N 1
ATOM 603 C CA . PRO A 1 80 ? 9.617 -10.329 -16.827 1.00 77.88 80 PRO A CA 1
ATOM 604 C C . PRO A 1 80 ? 9.422 -9.387 -15.631 1.00 77.88 80 PRO A C 1
ATOM 606 O O . PRO A 1 80 ? 8.439 -9.503 -14.903 1.00 77.88 80 PRO A O 1
ATOM 609 N N . SER A 1 81 ? 10.329 -8.422 -15.459 1.00 87.19 81 SER A N 1
ATOM 610 C CA . SER A 1 81 ? 10.155 -7.283 -14.548 1.00 87.19 81 SER A CA 1
ATOM 611 C C . SER A 1 81 ? 10.310 -5.969 -15.314 1.00 87.19 81 SER A C 1
ATOM 613 O O . SER A 1 81 ? 11.161 -5.851 -16.202 1.00 87.19 81 SER A O 1
ATOM 615 N N . TRP A 1 82 ? 9.493 -4.961 -14.989 1.00 88.38 82 TRP A N 1
ATOM 616 C CA . TRP A 1 82 ? 9.560 -3.660 -15.666 1.00 88.38 82 TRP A CA 1
ATOM 617 C C . TRP A 1 82 ? 10.912 -2.967 -15.448 1.00 88.38 82 TRP A C 1
ATOM 619 O O . TRP A 1 82 ? 11.443 -2.356 -16.375 1.00 88.38 82 TRP A O 1
ATOM 629 N N . GLY A 1 83 ? 11.523 -3.131 -14.269 1.00 87.50 83 GLY A N 1
ATOM 630 C CA . GLY A 1 83 ? 12.872 -2.628 -13.998 1.00 87.50 83 GLY A CA 1
ATOM 631 C C . GLY A 1 83 ? 13.953 -3.279 -14.871 1.00 87.50 83 GLY A C 1
ATOM 632 O O . GLY A 1 83 ? 14.825 -2.578 -15.388 1.00 87.50 83 GLY A O 1
ATOM 633 N N . ASN A 1 84 ? 13.871 -4.592 -15.119 1.00 88.50 84 ASN A N 1
ATOM 634 C CA . ASN A 1 84 ? 14.794 -5.271 -16.034 1.00 88.50 84 ASN A CA 1
ATOM 635 C C . ASN A 1 84 ? 14.594 -4.807 -17.477 1.00 88.50 84 ASN A C 1
ATOM 637 O O . ASN A 1 84 ? 15.579 -4.548 -18.168 1.00 88.50 84 ASN A O 1
ATOM 641 N N . MET A 1 85 ? 13.341 -4.643 -17.918 1.00 89.50 85 MET A N 1
ATOM 642 C CA . MET A 1 85 ? 13.038 -4.123 -19.257 1.00 89.50 85 MET A CA 1
ATOM 643 C C . MET A 1 85 ? 13.688 -2.748 -19.463 1.00 89.50 85 MET A C 1
ATOM 645 O O . MET A 1 85 ? 14.404 -2.550 -20.446 1.00 89.50 85 MET A O 1
ATOM 649 N N . LEU A 1 86 ? 13.560 -1.846 -18.484 1.00 88.31 86 LEU A N 1
ATOM 650 C CA . LEU A 1 86 ? 14.233 -0.542 -18.491 1.00 88.31 86 LEU A CA 1
ATOM 651 C C . LEU A 1 86 ? 15.764 -0.668 -18.530 1.00 88.31 86 LEU A C 1
ATOM 653 O O . LEU A 1 86 ? 16.425 0.057 -19.275 1.00 88.31 86 LEU A O 1
ATOM 657 N N . SER A 1 87 ? 16.338 -1.596 -17.758 1.00 88.06 87 SER A N 1
ATOM 658 C CA . SER A 1 87 ? 17.788 -1.829 -17.720 1.00 88.06 87 SER A CA 1
ATOM 659 C C . SER A 1 87 ? 18.329 -2.271 -19.080 1.00 88.06 87 SER A C 1
ATOM 661 O O . SER A 1 87 ? 19.306 -1.694 -19.565 1.00 88.06 87 SER A O 1
ATOM 663 N N . THR A 1 88 ? 17.665 -3.245 -19.710 1.00 86.44 88 THR A N 1
ATOM 664 C CA . THR A 1 88 ? 18.050 -3.815 -21.012 1.00 86.44 88 THR A CA 1
ATOM 665 C C . THR A 1 88 ? 17.834 -2.860 -22.183 1.00 86.44 88 THR A C 1
ATOM 667 O O . THR A 1 88 ? 18.522 -2.967 -23.193 1.00 86.44 88 THR A O 1
ATOM 670 N N . ALA A 1 89 ? 16.923 -1.896 -22.045 1.00 87.06 89 ALA A N 1
ATOM 671 C CA . ALA A 1 89 ? 16.604 -0.929 -23.089 1.00 87.06 89 ALA A CA 1
ATOM 672 C C . ALA A 1 89 ? 17.584 0.263 -23.154 1.00 87.06 89 ALA A C 1
ATOM 674 O O . ALA A 1 89 ? 17.604 0.975 -24.158 1.00 87.06 89 ALA A O 1
ATOM 675 N N . ARG A 1 90 ? 18.443 0.464 -22.138 1.00 85.06 90 ARG A N 1
ATOM 676 C CA . ARG A 1 90 ? 19.456 1.544 -22.084 1.00 85.06 90 ARG A CA 1
ATOM 677 C C . ARG A 1 90 ? 20.314 1.707 -23.352 1.00 85.06 90 ARG A C 1
ATOM 679 O O . ARG A 1 90 ? 20.390 2.826 -23.854 1.00 85.06 90 ARG A O 1
ATOM 686 N N . PRO A 1 91 ? 20.957 0.659 -23.898 1.00 88.94 91 PRO A N 1
ATOM 687 C CA . PRO A 1 91 ? 21.774 0.804 -25.106 1.00 88.94 91 PRO A CA 1
ATOM 688 C C . PRO A 1 91 ? 20.946 1.105 -26.367 1.00 88.94 91 PRO A C 1
ATOM 690 O O . PRO A 1 91 ? 21.488 1.603 -27.349 1.00 88.94 91 PRO A O 1
ATOM 693 N N . TYR A 1 92 ? 19.635 0.850 -26.341 1.00 87.44 92 TYR A N 1
ATOM 694 C CA . TYR A 1 92 ? 18.742 1.011 -27.488 1.00 87.44 92 TYR A CA 1
ATOM 695 C C . TYR A 1 92 ? 17.971 2.335 -27.485 1.00 87.44 92 TYR A C 1
ATOM 697 O O . TYR A 1 92 ? 17.139 2.538 -28.362 1.00 87.44 92 TYR A O 1
ATOM 705 N N . ILE A 1 93 ? 18.249 3.266 -26.565 1.00 84.75 93 ILE A N 1
ATOM 706 C CA . ILE A 1 93 ? 17.515 4.542 -26.449 1.00 84.75 93 ILE A CA 1
ATOM 707 C C . ILE A 1 93 ? 17.476 5.324 -27.767 1.00 84.75 93 ILE A C 1
ATOM 709 O O . ILE A 1 93 ? 16.429 5.845 -28.141 1.00 84.75 93 ILE A O 1
ATOM 713 N N . GLY A 1 94 ? 18.603 5.384 -28.481 1.00 86.06 94 GLY A N 1
ATOM 714 C CA . GLY A 1 94 ? 18.697 6.105 -29.752 1.00 86.06 94 GLY A CA 1
ATOM 715 C C . GLY A 1 94 ? 18.050 5.388 -30.942 1.00 86.06 94 GLY A C 1
ATOM 716 O O . GLY A 1 94 ? 17.767 6.032 -31.944 1.00 86.06 94 GLY A O 1
ATOM 717 N N . GLN A 1 95 ? 17.818 4.075 -30.850 1.00 88.69 95 GLN A N 1
ATOM 718 C CA . GLN A 1 95 ? 17.317 3.248 -31.960 1.00 88.69 95 GLN A CA 1
ATOM 719 C C . GLN A 1 95 ? 15.844 2.856 -31.777 1.00 88.69 95 GLN A C 1
ATOM 721 O O . GLN A 1 95 ? 15.073 2.823 -32.731 1.00 88.69 95 GLN A O 1
ATOM 726 N N . ALA A 1 96 ? 15.446 2.560 -30.542 1.00 88.25 96 ALA A N 1
ATOM 727 C CA . ALA A 1 96 ? 14.153 2.007 -30.170 1.00 88.25 96 ALA A CA 1
ATOM 728 C C . ALA A 1 96 ? 13.671 2.606 -28.828 1.00 88.25 96 ALA A C 1
ATOM 730 O O . ALA A 1 96 ? 13.567 1.897 -27.824 1.00 88.25 96 ALA A O 1
ATOM 731 N N . PRO A 1 97 ? 13.332 3.910 -28.784 1.00 86.75 97 PRO A N 1
ATOM 732 C CA . PRO A 1 97 ? 12.931 4.593 -27.547 1.00 86.75 97 PRO A CA 1
ATOM 733 C C . PRO A 1 97 ? 11.653 4.016 -26.913 1.00 86.75 97 PRO A C 1
ATOM 735 O O . PRO A 1 97 ? 11.456 4.106 -25.700 1.00 86.75 97 PRO A O 1
ATOM 738 N N . HIS A 1 98 ? 10.801 3.361 -27.709 1.00 89.31 98 HIS A N 1
ATOM 739 C CA . HIS A 1 98 ? 9.587 2.696 -27.232 1.00 89.31 98 HIS A CA 1
ATOM 740 C C . HIS A 1 98 ? 9.869 1.600 -26.188 1.00 89.31 98 HIS A C 1
ATOM 742 O O . HIS A 1 98 ? 9.027 1.368 -25.322 1.00 89.31 98 HIS A O 1
ATOM 748 N N . LEU A 1 99 ? 11.058 0.982 -26.210 1.00 87.56 99 LEU A N 1
ATOM 749 C CA . LEU A 1 99 ? 11.463 -0.046 -25.244 1.00 87.56 99 LEU A CA 1
ATOM 750 C C . LEU A 1 99 ? 11.615 0.493 -23.813 1.00 87.56 99 LEU A C 1
ATOM 752 O O . LEU A 1 99 ? 11.483 -0.272 -22.863 1.00 87.56 99 LEU A O 1
ATOM 756 N N . ILE A 1 100 ? 11.858 1.798 -23.647 1.00 88.88 100 ILE A N 1
ATOM 757 C CA . ILE A 1 100 ? 11.881 2.463 -22.333 1.00 88.88 100 ILE A CA 1
ATOM 758 C C . ILE A 1 100 ? 10.519 3.056 -21.984 1.00 88.88 100 ILE A C 1
ATOM 760 O O . ILE A 1 100 ? 10.064 2.944 -20.844 1.00 88.88 100 ILE A O 1
ATOM 764 N N . ILE A 1 101 ? 9.864 3.686 -22.961 1.00 90.81 101 ILE A N 1
ATOM 765 C CA . ILE A 1 101 ? 8.603 4.402 -22.744 1.00 90.81 101 ILE A CA 1
ATOM 766 C C . ILE A 1 101 ? 7.502 3.443 -22.281 1.00 90.81 101 ILE A C 1
ATOM 768 O O . ILE A 1 101 ? 6.753 3.785 -21.371 1.00 90.81 101 ILE A O 1
ATOM 772 N N . LEU A 1 102 ? 7.418 2.241 -22.861 1.00 91.19 102 LEU A N 1
ATOM 773 C CA . LEU A 1 102 ? 6.372 1.273 -22.523 1.00 91.19 102 LEU A CA 1
ATOM 774 C C . LEU A 1 102 ? 6.442 0.809 -21.053 1.00 91.19 102 LEU A C 1
ATOM 776 O O . LEU A 1 102 ? 5.463 1.029 -20.339 1.00 91.19 102 LEU A O 1
ATOM 780 N N . PRO A 1 103 ? 7.564 0.252 -20.542 1.00 90.88 103 PRO A N 1
ATOM 781 C CA . PRO A 1 103 ? 7.677 -0.087 -19.122 1.00 90.88 103 PRO A CA 1
ATOM 782 C C . PRO A 1 103 ? 7.482 1.117 -18.193 1.00 90.88 103 PRO A C 1
ATOM 784 O O . PRO A 1 103 ? 6.846 0.985 -17.149 1.00 90.88 103 PRO A O 1
ATOM 787 N N . GLY A 1 104 ? 7.987 2.296 -18.580 1.00 90.56 104 GLY A N 1
ATOM 788 C CA . GLY A 1 104 ? 7.803 3.531 -17.815 1.00 90.56 104 GLY A CA 1
ATOM 789 C C . GLY A 1 104 ? 6.327 3.905 -17.664 1.00 90.56 104 GLY A C 1
ATOM 790 O O . GLY A 1 104 ? 5.861 4.134 -16.550 1.00 90.56 104 GLY A O 1
ATOM 791 N N . LEU A 1 105 ? 5.569 3.881 -18.764 1.00 93.81 105 LEU A N 1
ATOM 792 C CA . LEU A 1 105 ? 4.127 4.129 -18.748 1.00 93.81 105 LEU A CA 1
ATOM 793 C C . LEU A 1 105 ? 3.369 3.073 -17.944 1.00 93.81 105 LEU A C 1
ATOM 795 O O . LEU A 1 105 ? 2.472 3.434 -17.188 1.00 93.81 105 LEU A O 1
ATOM 799 N N . CYS A 1 106 ? 3.728 1.791 -18.051 1.00 92.12 106 CYS A N 1
ATOM 800 C CA . CYS A 1 106 ? 3.112 0.738 -17.240 1.00 92.12 106 CYS A CA 1
ATOM 801 C C . CYS A 1 106 ? 3.278 1.006 -15.738 1.00 92.12 106 CYS A C 1
ATOM 803 O O . CYS A 1 106 ? 2.298 0.925 -14.992 1.00 92.12 106 CYS A O 1
ATOM 805 N N . ILE A 1 107 ? 4.483 1.386 -15.299 1.00 92.00 107 ILE A N 1
ATOM 806 C CA . ILE A 1 107 ? 4.747 1.763 -13.903 1.00 92.00 107 ILE A CA 1
ATOM 807 C C . ILE A 1 107 ? 3.905 2.988 -13.518 1.00 92.00 107 ILE A C 1
ATOM 809 O O . ILE A 1 107 ? 3.221 2.959 -12.494 1.00 92.00 107 ILE A O 1
ATOM 813 N N . SER A 1 108 ? 3.899 4.042 -14.341 1.00 92.19 108 SER A N 1
ATOM 814 C CA . SER A 1 108 ? 3.145 5.273 -14.069 1.00 92.19 108 SER A CA 1
ATOM 815 C C . SER A 1 108 ? 1.636 5.044 -13.967 1.00 92.19 108 SER A C 1
ATOM 817 O O . SER A 1 108 ? 1.015 5.529 -13.023 1.00 92.19 108 SER A O 1
ATOM 819 N N . ILE A 1 109 ? 1.041 4.288 -14.893 1.00 94.50 109 ILE A N 1
ATOM 820 C CA . ILE A 1 109 ? -0.399 3.982 -14.890 1.00 94.50 109 ILE A CA 1
ATOM 821 C C . ILE A 1 109 ? -0.760 3.134 -13.671 1.00 94.50 109 ILE A C 1
ATOM 823 O O . ILE A 1 109 ? -1.767 3.398 -13.019 1.00 94.50 109 ILE A O 1
ATOM 827 N N . THR A 1 110 ? 0.075 2.153 -13.325 1.00 92.38 110 THR A N 1
ATOM 828 C CA . THR A 1 110 ? -0.145 1.307 -12.143 1.00 92.38 110 THR A CA 1
ATOM 829 C C . THR A 1 110 ? -0.099 2.136 -10.860 1.00 92.38 110 THR A C 1
ATOM 831 O O . THR A 1 110 ? -0.982 2.017 -10.013 1.00 92.38 110 THR A O 1
ATOM 834 N N . LEU A 1 111 ? 0.891 3.024 -10.731 1.00 90.75 111 LEU A N 1
ATOM 835 C CA . LEU A 1 111 ? 1.008 3.938 -9.593 1.00 90.75 111 LEU A CA 1
ATOM 836 C C . LEU A 1 111 ? -0.196 4.869 -9.486 1.00 90.75 111 LEU A C 1
ATOM 838 O O . LEU A 1 111 ? -0.738 5.035 -8.394 1.00 90.75 111 LEU A O 1
ATOM 842 N N . LEU A 1 112 ? -0.616 5.458 -10.605 1.00 91.94 112 LEU A N 1
ATOM 843 C CA . LEU A 1 112 ? -1.776 6.338 -10.649 1.00 91.94 112 LEU A CA 1
ATOM 844 C C . LEU A 1 112 ? -3.045 5.586 -10.238 1.00 91.94 112 LEU A C 1
ATOM 846 O O . LEU A 1 112 ? -3.752 6.034 -9.342 1.00 91.94 112 LEU A O 1
ATOM 850 N N . GLY A 1 113 ? -3.298 4.419 -10.835 1.00 92.44 113 GLY A N 1
ATOM 851 C CA . GLY A 1 113 ? -4.483 3.615 -10.547 1.00 92.44 113 GLY A CA 1
ATOM 852 C C . GLY A 1 113 ? -4.568 3.192 -9.082 1.00 92.44 113 GLY A C 1
ATOM 853 O O . GLY A 1 113 ? -5.641 3.247 -8.489 1.00 92.44 113 GLY A O 1
ATOM 854 N N . ILE A 1 114 ? -3.441 2.831 -8.467 1.00 90.31 114 ILE A N 1
ATOM 855 C CA . ILE A 1 114 ? -3.406 2.414 -7.059 1.00 90.31 114 ILE A CA 1
ATOM 856 C C . ILE A 1 114 ? -3.551 3.598 -6.104 1.00 90.31 114 ILE A C 1
ATOM 858 O O . ILE A 1 114 ? -4.220 3.455 -5.082 1.00 90.31 114 ILE A O 1
ATOM 862 N N . ASN A 1 115 ? -2.986 4.763 -6.436 1.00 88.56 115 ASN A N 1
ATOM 863 C CA . ASN A 1 115 ? -3.233 5.983 -5.663 1.00 88.56 115 ASN A CA 1
ATOM 864 C C . ASN A 1 115 ? -4.713 6.368 -5.722 1.00 88.56 115 ASN A C 1
ATOM 866 O O . ASN A 1 115 ? -5.338 6.510 -4.678 1.00 88.56 115 ASN A O 1
ATOM 870 N N . MET A 1 116 ? -5.297 6.418 -6.923 1.00 90.81 116 MET A N 1
ATOM 871 C CA . MET A 1 116 ? -6.719 6.726 -7.098 1.00 90.81 116 MET A CA 1
ATOM 872 C C . MET A 1 116 ? -7.626 5.714 -6.393 1.00 90.81 116 MET A C 1
ATOM 874 O O . MET A 1 116 ? -8.631 6.099 -5.807 1.00 90.81 116 MET A O 1
ATOM 878 N N . LEU A 1 117 ? -7.279 4.423 -6.416 1.00 89.81 117 LEU A N 1
ATOM 879 C CA . LEU A 1 117 ? -8.002 3.398 -5.662 1.00 89.81 117 LEU A CA 1
ATOM 880 C C . LEU A 1 117 ? -7.885 3.632 -4.152 1.00 89.81 117 LEU A C 1
ATOM 882 O O . LEU A 1 117 ? -8.870 3.482 -3.437 1.00 89.81 117 LEU A O 1
ATOM 886 N N . GLY A 1 118 ? -6.704 4.014 -3.667 1.00 87.06 118 GLY A N 1
ATOM 887 C CA . GLY A 1 118 ? -6.488 4.393 -2.272 1.00 87.06 118 GLY A CA 1
ATOM 888 C C . GLY A 1 118 ? -7.356 5.569 -1.841 1.00 87.06 118 GLY A C 1
ATOM 889 O O . GLY A 1 118 ? -7.999 5.490 -0.796 1.00 87.06 118 GLY A O 1
ATOM 890 N N . ASP A 1 119 ? -7.413 6.609 -2.668 1.00 86.38 119 ASP A N 1
ATOM 891 C CA . ASP A 1 119 ? -8.246 7.788 -2.433 1.00 86.38 119 ASP A CA 1
ATOM 892 C C . ASP A 1 119 ? -9.738 7.435 -2.487 1.00 86.38 119 ASP A C 1
ATOM 894 O O . ASP A 1 119 ? -10.475 7.776 -1.571 1.00 86.38 119 ASP A O 1
ATOM 898 N N . ALA A 1 120 ? -10.184 6.645 -3.466 1.00 87.94 120 ALA A N 1
ATOM 899 C CA . ALA A 1 120 ? -11.578 6.206 -3.549 1.00 87.94 120 ALA A CA 1
ATOM 900 C C . ALA A 1 120 ? -12.004 5.351 -2.342 1.00 87.94 120 ALA A C 1
ATOM 902 O O . ALA A 1 120 ? -13.108 5.504 -1.819 1.00 87.94 120 ALA A O 1
ATOM 903 N N . VAL A 1 121 ? -11.131 4.451 -1.876 1.00 86.19 121 VAL A N 1
ATOM 904 C CA . VAL A 1 121 ? -11.384 3.662 -0.663 1.00 86.19 121 VAL A CA 1
ATOM 905 C C . VAL A 1 121 ? -11.409 4.561 0.568 1.00 86.19 121 VAL A C 1
ATOM 907 O O . VAL A 1 121 ? -12.250 4.363 1.443 1.00 86.19 121 VAL A O 1
ATOM 910 N N . ARG A 1 122 ? -10.517 5.553 0.643 1.00 81.38 122 ARG A N 1
ATOM 911 C CA . ARG A 1 122 ? -10.534 6.552 1.710 1.00 81.38 122 ARG A CA 1
ATOM 912 C C . ARG A 1 122 ? -11.859 7.298 1.727 1.00 81.38 122 ARG A C 1
ATOM 914 O O . ARG A 1 122 ? -12.481 7.339 2.776 1.00 81.38 122 ARG A O 1
ATOM 921 N N . ASP A 1 123 ? -12.290 7.827 0.589 1.00 83.75 123 ASP A N 1
ATOM 922 C CA . ASP A 1 123 ? -13.519 8.611 0.462 1.00 83.75 123 ASP A CA 1
ATOM 923 C C . ASP A 1 123 ? -14.760 7.786 0.817 1.00 83.75 123 ASP A C 1
ATOM 925 O O . ASP A 1 123 ? -15.678 8.293 1.455 1.00 83.75 123 ASP A O 1
ATOM 929 N N . TRP A 1 124 ? -14.780 6.497 0.463 1.00 82.56 124 TRP A N 1
ATOM 930 C CA . TRP A 1 124 ? -15.861 5.591 0.858 1.00 82.56 124 TRP A CA 1
ATOM 931 C C . TRP A 1 124 ? -15.874 5.289 2.364 1.00 82.56 124 TRP A C 1
ATOM 933 O O . TRP A 1 124 ? -16.934 5.042 2.938 1.00 82.56 124 TRP A O 1
ATOM 943 N N . LEU A 1 125 ? -14.702 5.283 3.003 1.00 74.31 125 LEU A N 1
ATOM 944 C CA . LEU A 1 125 ? -14.542 4.918 4.410 1.00 74.31 125 LEU A CA 1
ATOM 945 C C . LEU A 1 125 ? -14.508 6.108 5.374 1.00 74.31 125 LEU A C 1
ATOM 947 O O . LEU A 1 125 ? -14.680 5.878 6.569 1.00 74.31 125 LEU A O 1
ATOM 951 N N . ASP A 1 126 ? -14.267 7.336 4.908 1.00 71.38 126 ASP A N 1
ATOM 952 C CA . ASP A 1 126 ? -14.323 8.555 5.719 1.00 71.38 126 ASP A CA 1
ATOM 953 C C . ASP A 1 126 ? -15.809 8.918 5.929 1.00 71.38 126 ASP A C 1
ATOM 955 O O . ASP A 1 126 ? -16.464 9.417 5.009 1.00 71.38 126 ASP A O 1
ATOM 959 N N . PRO A 1 127 ? -16.398 8.681 7.121 1.00 57.12 127 PRO A N 1
ATOM 960 C CA . PRO A 1 127 ? -17.784 9.015 7.386 1.00 57.12 127 PRO A CA 1
ATOM 961 C C . PRO A 1 127 ? -17.819 10.496 7.754 1.00 57.12 127 PRO A C 1
ATOM 963 O O . PRO A 1 127 ? -17.859 10.877 8.924 1.00 57.12 127 PRO A O 1
ATOM 966 N N . LYS A 1 128 ? -17.704 11.350 6.742 1.00 52.84 128 LYS A N 1
ATOM 967 C CA . LYS A 1 128 ? -18.054 12.765 6.847 1.00 52.84 128 LYS A CA 1
ATOM 968 C C . LYS A 1 128 ? -19.318 13.028 6.044 1.00 52.84 128 LYS A C 1
ATOM 970 O O . LYS A 1 128 ? -19.295 13.741 5.046 1.00 52.84 128 LYS A O 1
ATOM 975 N N . MET A 1 129 ? -20.404 12.441 6.542 1.00 43.91 129 MET A N 1
ATOM 976 C CA . MET A 1 129 ? -21.728 13.054 6.653 1.00 43.91 129 MET A CA 1
ATOM 977 C C . MET A 1 129 ? -22.295 12.678 8.018 1.00 43.91 129 MET A C 1
ATOM 979 O O . MET A 1 129 ? -22.211 11.477 8.361 1.00 43.91 129 MET A O 1
#

Secondary structure (DSSP, 8-state):
-TTHHHHHHHHHHHHHHHHTSHHHHHHHHTT--HHHHIIIIIHHHHHHHHHHHHHHHHHHHHHHHHHHHHTT-SSPTTS--HHHHHHHHGGGTTT-THHHHHHHHHHHHHHHHHHHHHHHHHHHH----